Protein AF-W7WCL8-F1 (afdb_monomer_lite)

Foldseek 3Di:
DCVVPVVVCVVVQADDQQADHGPPVHYDAAAFLVVQLCQQQNPQAQADPDPVPLDPSSLVSQLSSLVCQQVCVDPLSHHDDDDPVVSCVCSVHRRNPSVSVVSRVSLQVSLVPDDSSCDDPHADNVPGDHRPDDDDVNVVVVD

pLDDT: mean 93.63, std 10.57, range [38.62, 98.81]

Structure (mmCIF, N/CA/C/O backbone):
data_AF-W7WCL8-F1
#
_entry.id   AF-W7WCL8-F1
#
loop_
_atom_site.group_PDB
_atom_site.id
_atom_site.type_symbol
_atom_site.label_atom_id
_atom_site.label_alt_id
_atom_site.label_comp_id
_atom_site.label_asym_id
_atom_site.label_entity_id
_atom_site.label_seq_id
_atom_site.pdbx_PDB_ins_code
_atom_site.Cartn_x
_atom_site.Cartn_y
_atom_site.Cartn_z
_atom_site.occupancy
_atom_site.B_iso_or_equiv
_atom_site.auth_seq_id
_atom_site.auth_comp_id
_atom_site.auth_asym_id
_atom_site.auth_atom_id
_atom_site.pdbx_PDB_model_num
ATOM 1 N N . MET A 1 1 ? -12.644 2.343 -9.411 1.00 62.22 1 MET A N 1
ATOM 2 C CA . MET A 1 1 ? -12.725 1.502 -8.194 1.00 62.22 1 MET A CA 1
ATOM 3 C C . MET A 1 1 ? -13.891 1.898 -7.293 1.00 62.22 1 MET A C 1
ATOM 5 O O . MET A 1 1 ? -14.684 1.023 -6.984 1.00 62.22 1 MET A O 1
ATOM 9 N N . LEU A 1 2 ? -14.071 3.179 -6.949 1.00 73.38 2 LEU A N 1
ATOM 10 C CA . LEU A 1 2 ? -15.097 3.617 -5.985 1.00 73.38 2 LEU A CA 1
ATOM 11 C C . LEU A 1 2 ? -16.546 3.263 -6.371 1.00 73.38 2 LEU A C 1
ATOM 13 O O . LEU A 1 2 ? -17.217 2.583 -5.605 1.00 73.38 2 LEU A O 1
ATOM 17 N N . HIS A 1 3 ? -16.994 3.603 -7.586 1.00 80.88 3 HIS A N 1
ATOM 18 C CA . HIS A 1 3 ? -18.372 3.334 -8.041 1.00 80.88 3 HIS A CA 1
ATOM 19 C C . HIS A 1 3 ? -18.781 1.851 -7.969 1.00 80.88 3 HIS A C 1
ATOM 21 O O . HIS A 1 3 ? -19.928 1.531 -7.690 1.00 80.88 3 HIS A O 1
ATOM 27 N N . ALA A 1 4 ? -17.846 0.932 -8.225 1.00 88.62 4 ALA A N 1
ATOM 28 C CA . ALA A 1 4 ? -18.138 -0.501 -8.245 1.00 88.62 4 ALA A CA 1
ATOM 29 C C . ALA A 1 4 ? -17.794 -1.208 -6.922 1.00 88.62 4 ALA A C 1
ATOM 31 O O . ALA A 1 4 ? -18.387 -2.239 -6.609 1.00 88.62 4 ALA A O 1
ATOM 32 N N . GLY A 1 5 ? -16.806 -0.705 -6.180 1.00 89.25 5 GLY A N 1
ATOM 33 C CA . GLY A 1 5 ? -16.314 -1.328 -4.953 1.00 89.25 5 GLY A CA 1
ATOM 34 C C . GLY A 1 5 ? -17.098 -0.900 -3.718 1.00 89.25 5 GLY A C 1
ATOM 35 O O . GLY A 1 5 ? -17.511 -1.753 -2.940 1.00 89.25 5 GLY A O 1
ATOM 36 N N . VAL A 1 6 ? -17.353 0.403 -3.559 1.00 91.44 6 VAL A N 1
ATOM 37 C CA . VAL A 1 6 ? -17.968 0.953 -2.340 1.00 91.44 6 VAL A CA 1
ATOM 38 C C . VAL A 1 6 ? -19.379 0.411 -2.099 1.00 91.44 6 VAL A C 1
ATOM 40 O O . VAL A 1 6 ? -19.614 -0.051 -0.985 1.00 91.44 6 VAL A O 1
ATOM 43 N N . PRO A 1 7 ? -20.293 0.343 -3.093 1.00 94.06 7 PRO A N 1
ATOM 44 C CA . PRO A 1 7 ? -21.622 -0.225 -2.854 1.00 94.06 7 PRO A CA 1
ATOM 45 C C . PRO A 1 7 ? -21.575 -1.663 -2.324 1.00 94.06 7 PRO A C 1
ATOM 47 O O . PRO A 1 7 ? -22.338 -2.011 -1.432 1.00 94.06 7 PRO A O 1
ATOM 50 N N . ARG A 1 8 ? -20.623 -2.475 -2.804 1.00 95.31 8 ARG A N 1
ATOM 51 C CA . ARG A 1 8 ? -20.437 -3.861 -2.344 1.00 95.31 8 ARG A CA 1
ATOM 52 C C . ARG A 1 8 ? -19.872 -3.943 -0.929 1.00 95.31 8 ARG A C 1
ATOM 54 O O . ARG A 1 8 ? -20.215 -4.859 -0.194 1.00 95.31 8 ARG A O 1
ATOM 61 N N . LEU A 1 9 ? -19.006 -3.008 -0.540 1.00 94.62 9 LEU A N 1
ATOM 62 C CA . LEU A 1 9 ? -18.510 -2.920 0.836 1.00 94.62 9 LEU A CA 1
ATOM 63 C C . LEU A 1 9 ? -19.633 -2.505 1.797 1.00 94.62 9 LEU A C 1
ATOM 65 O O . LEU A 1 9 ? -19.775 -3.101 2.863 1.00 94.62 9 LEU A O 1
ATOM 69 N N . VAL A 1 10 ? -20.466 -1.541 1.395 1.00 94.75 10 VAL A N 1
ATOM 70 C CA . VAL A 1 10 ? -21.654 -1.134 2.161 1.00 94.75 10 VAL A CA 1
ATOM 71 C C . VAL A 1 10 ? -22.623 -2.307 2.313 1.00 94.75 10 VAL A C 1
ATOM 73 O O . VAL A 1 10 ? -23.041 -2.605 3.427 1.00 94.75 10 VAL A O 1
ATOM 76 N N . GLU A 1 11 ? -22.915 -3.029 1.228 1.00 96.44 11 GLU A N 1
ATOM 77 C CA . GLU A 1 11 ? -23.767 -4.226 1.252 1.00 96.44 11 GLU A CA 1
ATOM 78 C C . GLU A 1 11 ? -23.179 -5.347 2.125 1.00 96.44 11 GLU A C 1
ATOM 80 O O . GLU A 1 11 ? -23.902 -6.004 2.870 1.00 96.44 11 GLU A O 1
ATOM 85 N N . ALA A 1 12 ? -21.854 -5.527 2.111 1.00 96.62 12 ALA A N 1
ATOM 86 C CA . ALA A 1 12 ? -21.168 -6.463 2.999 1.00 96.62 12 ALA A CA 1
ATOM 87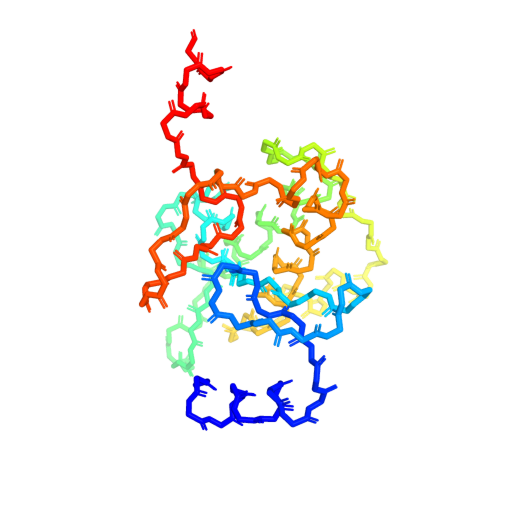 C C . ALA A 1 12 ? -21.230 -6.048 4.483 1.00 96.62 12 ALA A C 1
ATOM 89 O O . ALA A 1 12 ? -20.884 -6.851 5.359 1.00 96.62 12 ALA A O 1
ATOM 90 N N . GLY A 1 13 ? -21.656 -4.817 4.779 1.00 97.38 13 GLY A N 1
ATOM 91 C CA . GLY A 1 13 ? -21.827 -4.287 6.126 1.00 97.38 13 GLY A CA 1
ATOM 92 C C . GLY A 1 13 ? -20.509 -4.025 6.846 1.00 97.38 13 GLY A C 1
ATOM 93 O O . GLY A 1 13 ? -20.469 -4.150 8.065 1.00 97.38 13 GLY A O 1
ATOM 94 N N . VAL A 1 14 ? -19.421 -3.725 6.131 1.00 97.38 14 VAL A N 1
ATOM 95 C CA . VAL A 1 14 ? -18.141 -3.370 6.768 1.00 97.38 14 VAL A CA 1
ATOM 96 C C . VAL A 1 14 ? -18.137 -1.911 7.229 1.00 97.38 14 VAL A C 1
ATOM 98 O O . VAL A 1 14 ? -18.811 -1.056 6.651 1.00 97.38 14 VAL A O 1
ATOM 101 N N . THR A 1 15 ? -17.351 -1.610 8.259 1.00 96.88 15 THR A N 1
ATOM 102 C CA . THR A 1 15 ? -17.067 -0.231 8.666 1.00 96.88 15 THR A CA 1
ATOM 103 C C . THR A 1 15 ? -16.035 0.374 7.717 1.00 96.88 15 THR A C 1
ATOM 105 O O . THR A 1 15 ? -14.915 -0.125 7.632 1.00 96.88 15 THR A O 1
ATOM 108 N N . LEU A 1 16 ? -16.386 1.459 7.023 1.00 95.06 16 LEU A N 1
ATOM 109 C CA . LEU A 1 16 ? -15.429 2.298 6.297 1.00 95.06 16 LEU A CA 1
ATOM 110 C C . LEU A 1 16 ? -14.943 3.371 7.275 1.00 95.06 16 LEU A C 1
ATOM 112 O O . LEU A 1 16 ? -15.713 4.263 7.640 1.00 95.06 16 LEU A O 1
ATOM 116 N N . ALA A 1 17 ? -13.704 3.255 7.754 1.00 93.00 17 ALA A N 1
ATOM 117 C CA . ALA A 1 17 ? -13.211 4.086 8.853 1.00 93.00 17 ALA A CA 1
ATOM 118 C C . ALA A 1 17 ? -13.337 5.593 8.543 1.00 93.00 17 ALA A C 1
ATOM 120 O O . ALA A 1 17 ? -12.812 6.074 7.544 1.00 93.00 17 ALA A O 1
ATOM 121 N N . GLY A 1 18 ? -14.062 6.329 9.394 1.00 91.69 18 GLY A N 1
ATOM 122 C CA . GLY A 1 18 ? -14.325 7.767 9.227 1.00 91.69 18 GLY A CA 1
ATOM 123 C C . GLY A 1 18 ? -15.412 8.144 8.210 1.00 91.69 18 GLY A C 1
ATOM 124 O O . GLY A 1 18 ? -15.782 9.310 8.156 1.00 91.69 18 GLY A O 1
ATOM 125 N N . LEU A 1 19 ? -15.950 7.186 7.444 1.00 93.69 19 LEU A N 1
ATOM 126 C CA . LEU A 1 19 ? -16.859 7.448 6.317 1.00 93.69 19 LEU A CA 1
ATOM 127 C C . LEU A 1 19 ? -18.238 6.794 6.469 1.00 93.69 19 LEU A C 1
ATOM 129 O O . LEU A 1 19 ? -19.259 7.408 6.172 1.00 93.69 19 LEU A O 1
ATOM 133 N N . HIS A 1 20 ? -18.291 5.533 6.905 1.00 94.69 20 HIS A N 1
ATOM 134 C CA . HIS A 1 20 ? -19.536 4.768 6.988 1.00 94.69 20 HIS A CA 1
ATOM 135 C C . HIS A 1 20 ? -19.474 3.744 8.121 1.00 94.69 20 HIS A C 1
ATOM 137 O O . HIS A 1 20 ? -18.600 2.874 8.143 1.00 94.69 20 HIS A O 1
ATOM 143 N N . ALA A 1 21 ? -20.432 3.815 9.044 1.00 95.56 21 ALA A N 1
ATOM 144 C CA . ALA A 1 21 ? -20.547 2.862 10.139 1.00 95.56 21 ALA A CA 1
ATOM 145 C C . ALA A 1 21 ? -21.175 1.545 9.656 1.00 95.56 21 ALA A C 1
ATOM 147 O O . ALA A 1 21 ? -22.248 1.541 9.057 1.00 95.56 21 ALA A O 1
ATOM 148 N N . GLY A 1 22 ? -20.510 0.428 9.943 1.00 96.94 22 GLY A N 1
ATOM 149 C CA . GLY A 1 22 ? -21.010 -0.920 9.692 1.00 96.94 22 GLY A CA 1
ATOM 150 C C . GLY A 1 22 ? -20.699 -1.820 10.883 1.00 96.94 22 GLY A C 1
ATOM 151 O O . GLY A 1 22 ? -20.795 -1.406 12.036 1.00 96.94 22 GLY A O 1
ATOM 152 N N . ASP A 1 23 ? -20.294 -3.054 10.610 1.00 97.44 23 ASP A N 1
ATOM 153 C CA . ASP A 1 23 ? -19.796 -3.982 11.617 1.00 97.44 23 ASP A CA 1
ATOM 154 C C . ASP A 1 23 ? -18.443 -3.489 12.174 1.00 97.44 23 ASP A C 1
ATOM 156 O O . ASP A 1 23 ? -17.476 -3.363 11.409 1.00 97.44 23 ASP A O 1
ATOM 160 N N . PRO A 1 24 ? -18.333 -3.209 13.486 1.00 93.69 24 PRO A N 1
ATOM 161 C CA . PRO A 1 24 ? -17.100 -2.707 14.089 1.00 93.69 24 PRO A CA 1
ATOM 162 C C . PRO A 1 24 ? -15.972 -3.749 14.127 1.00 93.69 24 PRO A C 1
ATOM 164 O O . PRO A 1 24 ? -14.820 -3.381 14.337 1.00 93.69 24 PRO A O 1
ATOM 167 N N . GLN A 1 25 ? -16.267 -5.037 13.922 1.00 95.00 25 GLN A N 1
ATOM 168 C CA . GLN A 1 25 ? -15.256 -6.098 13.830 1.00 95.00 25 GLN A CA 1
ATOM 169 C C . GLN A 1 25 ? -14.704 -6.268 12.407 1.00 95.00 25 GLN A C 1
ATOM 171 O O . GLN A 1 25 ? -13.723 -6.983 12.204 1.00 95.00 25 GLN A O 1
ATOM 176 N N . ARG A 1 26 ? -15.315 -5.621 11.405 1.00 95.94 26 ARG A N 1
ATOM 177 C CA . ARG A 1 26 ? -14.907 -5.700 9.998 1.00 95.94 26 ARG A CA 1
ATOM 178 C C . ARG A 1 26 ? -14.635 -4.300 9.468 1.00 95.94 26 ARG A C 1
ATOM 180 O O . ARG A 1 26 ? -15.525 -3.645 8.937 1.00 95.94 26 ARG A O 1
ATOM 187 N N . VAL A 1 27 ? -13.394 -3.851 9.620 1.00 95.88 27 VAL A N 1
ATOM 188 C CA . VAL A 1 27 ? -12.964 -2.503 9.228 1.00 95.88 27 VAL A CA 1
ATOM 189 C C . VAL A 1 27 ? -12.261 -2.541 7.872 1.00 95.88 27 VAL A C 1
ATOM 191 O O . VAL A 1 27 ? -11.276 -3.256 7.695 1.00 95.88 27 VAL A O 1
ATOM 194 N N . ALA A 1 28 ? -12.757 -1.757 6.917 1.00 95.50 28 ALA A N 1
ATOM 195 C CA . ALA A 1 28 ? -12.093 -1.493 5.651 1.00 95.50 28 ALA A CA 1
ATOM 196 C C . ALA A 1 28 ? -11.321 -0.172 5.734 1.00 95.50 28 ALA A C 1
ATOM 198 O O . ALA A 1 28 ? -11.843 0.854 6.176 1.00 95.50 28 ALA A O 1
ATOM 199 N N . LEU A 1 29 ? -10.070 -0.224 5.287 1.00 95.50 29 LEU A N 1
ATOM 200 C CA . LEU A 1 29 ? -9.133 0.891 5.292 1.00 95.50 29 LEU A CA 1
ATOM 201 C C . LEU A 1 29 ? -8.749 1.229 3.856 1.00 95.50 29 LEU A C 1
ATOM 203 O O . LEU A 1 29 ? -8.550 0.330 3.034 1.00 95.50 29 LEU A O 1
ATOM 207 N N . GLU A 1 30 ? -8.600 2.515 3.564 1.00 95.56 30 GLU A N 1
ATOM 208 C CA . GLU A 1 30 ? -8.043 2.950 2.292 1.00 95.56 30 GLU A CA 1
ATOM 209 C C . GLU A 1 30 ? -6.517 2.904 2.354 1.00 95.56 30 GLU A C 1
ATOM 211 O O . GLU A 1 30 ? -5.897 3.514 3.219 1.00 95.56 30 GLU A O 1
ATOM 216 N N . ALA A 1 31 ? -5.900 2.179 1.425 1.00 96.75 31 ALA A N 1
ATOM 217 C CA . ALA A 1 31 ? -4.455 2.103 1.274 1.00 96.75 31 ALA A CA 1
ATOM 218 C C . ALA A 1 31 ? -4.054 2.651 -0.096 1.00 96.75 31 ALA A C 1
ATOM 220 O O . ALA A 1 31 ? -4.753 2.440 -1.087 1.00 96.75 31 ALA A O 1
ATOM 221 N N . TYR A 1 32 ? -2.902 3.317 -0.161 1.00 97.06 32 TYR A N 1
ATOM 222 C CA . TYR A 1 32 ? -2.379 3.870 -1.405 1.00 97.06 32 TYR A CA 1
ATOM 223 C C . TYR A 1 32 ? -0.960 3.352 -1.658 1.00 97.06 32 TYR A C 1
ATOM 225 O O . TYR A 1 32 ? -0.011 3.828 -1.023 1.00 97.06 32 TYR A O 1
ATOM 233 N N . PRO A 1 33 ? -0.778 2.420 -2.612 1.00 97.81 33 PRO A N 1
ATOM 234 C CA . PRO A 1 33 ? 0.504 1.749 -2.813 1.00 97.81 33 PRO A CA 1
ATOM 235 C C . PRO A 1 33 ? 1.582 2.730 -3.280 1.00 97.81 33 PRO A C 1
ATOM 237 O O . PRO A 1 33 ? 2.750 2.614 -2.911 1.00 97.81 33 PRO A O 1
ATOM 240 N N . GLY A 1 34 ? 1.183 3.759 -4.038 1.00 97.69 34 GLY A N 1
AT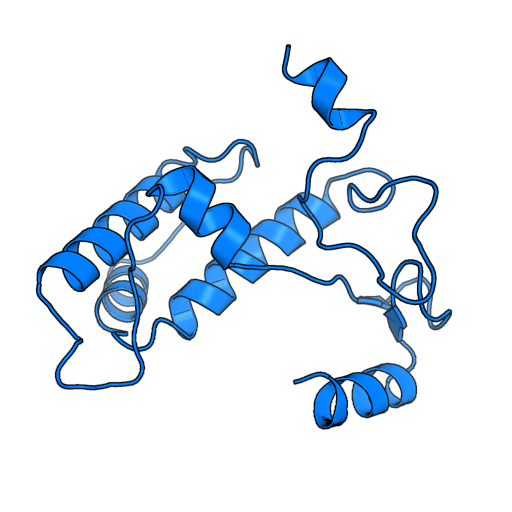OM 241 C CA . GLY A 1 34 ? 2.070 4.821 -4.502 1.00 97.69 34 GLY A CA 1
ATOM 242 C C . GLY A 1 34 ? 2.723 5.620 -3.371 1.00 97.69 34 GLY A C 1
ATOM 243 O O . GLY A 1 34 ? 3.826 6.128 -3.566 1.00 97.69 34 GLY A O 1
ATOM 244 N N . LEU A 1 35 ? 2.094 5.707 -2.191 1.00 97.44 35 LEU A N 1
ATOM 245 C CA . LEU A 1 35 ? 2.683 6.377 -1.029 1.00 97.44 35 LEU A CA 1
ATOM 246 C C . LEU A 1 35 ? 3.910 5.612 -0.525 1.00 97.44 35 LEU A C 1
ATOM 248 O O . LEU A 1 35 ? 4.993 6.186 -0.424 1.00 97.44 35 LEU A O 1
ATOM 252 N N . LEU A 1 36 ? 3.751 4.309 -0.280 1.00 97.94 36 LEU A N 1
ATOM 253 C CA . LEU A 1 36 ? 4.830 3.451 0.206 1.00 97.94 36 LEU A CA 1
ATOM 254 C C . LEU A 1 36 ? 5.903 3.220 -0.868 1.00 97.94 36 LEU A C 1
ATOM 256 O O . LEU A 1 36 ? 7.094 3.241 -0.571 1.00 97.94 36 LEU A O 1
ATOM 260 N N . ALA A 1 37 ? 5.508 3.071 -2.135 1.00 98.44 37 ALA A N 1
ATOM 261 C CA . ALA A 1 37 ? 6.469 2.979 -3.231 1.00 98.44 37 ALA A CA 1
ATOM 262 C C . ALA A 1 37 ? 7.347 4.237 -3.311 1.00 98.44 37 ALA A C 1
ATOM 264 O O . ALA A 1 37 ? 8.567 4.133 -3.416 1.00 98.44 37 ALA A O 1
ATOM 265 N N . ARG A 1 38 ? 6.749 5.430 -3.209 1.00 98.12 38 ARG A N 1
ATOM 266 C CA . ARG A 1 38 ? 7.499 6.688 -3.282 1.00 98.12 38 ARG A CA 1
ATOM 267 C C . ARG A 1 38 ? 8.450 6.885 -2.105 1.00 98.12 38 ARG A C 1
ATOM 269 O O . ARG A 1 38 ? 9.523 7.445 -2.306 1.00 98.12 38 ARG A O 1
ATOM 276 N N . GLU A 1 39 ? 8.093 6.399 -0.921 1.00 97.44 39 GLU A N 1
ATOM 277 C CA . GLU A 1 39 ? 9.000 6.360 0.232 1.00 97.44 39 GLU A CA 1
ATOM 278 C C . GLU A 1 39 ? 10.268 5.540 -0.072 1.00 97.44 39 GLU A C 1
ATOM 280 O O . GLU A 1 39 ? 11.372 5.964 0.256 1.00 97.44 39 GLU A O 1
ATOM 285 N N . LEU A 1 40 ? 10.124 4.396 -0.747 1.00 98.12 40 LEU A N 1
ATOM 286 C CA . LEU A 1 40 ? 11.210 3.429 -0.939 1.00 98.12 40 LEU A CA 1
ATOM 287 C C . LEU A 1 40 ? 12.068 3.677 -2.186 1.00 98.12 40 LEU A C 1
ATOM 289 O O . LEU A 1 40 ? 13.270 3.415 -2.169 1.00 98.12 40 LEU A O 1
ATOM 293 N N . ILE A 1 41 ? 11.469 4.148 -3.282 1.00 98.25 41 ILE A N 1
ATOM 294 C CA . ILE A 1 41 ? 12.164 4.314 -4.571 1.00 98.25 41 ILE A CA 1
ATOM 295 C C . ILE A 1 41 ? 12.084 5.736 -5.144 1.00 98.25 41 ILE A C 1
ATOM 297 O O . ILE A 1 41 ? 12.541 5.963 -6.270 1.00 98.25 41 ILE A O 1
ATOM 301 N N . GLY A 1 42 ? 11.548 6.696 -4.386 1.00 97.62 42 GLY A N 1
ATOM 302 C CA . GLY A 1 42 ? 11.421 8.094 -4.796 1.00 97.62 42 GLY A CA 1
ATOM 303 C C . GLY A 1 42 ? 10.411 8.293 -5.929 1.00 97.62 42 GLY A C 1
ATOM 304 O O . GLY A 1 42 ? 9.393 7.612 -6.014 1.00 97.62 42 GLY A O 1
ATOM 305 N N . ALA A 1 43 ? 10.691 9.234 -6.834 1.00 97.12 43 ALA A N 1
ATOM 306 C CA . ALA A 1 43 ? 9.814 9.547 -7.970 1.00 97.12 43 ALA A CA 1
ATOM 307 C C . ALA A 1 43 ? 9.909 8.539 -9.137 1.00 97.12 43 ALA A C 1
ATOM 309 O O . ALA A 1 43 ? 9.318 8.754 -10.197 1.00 97.12 43 ALA A O 1
ATOM 310 N N . ARG A 1 44 ? 10.668 7.446 -8.976 1.00 97.94 44 ARG A N 1
ATOM 311 C CA . ARG A 1 44 ? 10.854 6.447 -10.031 1.00 97.94 44 ARG A CA 1
ATOM 312 C C . ARG A 1 44 ? 9.548 5.698 -10.282 1.00 97.94 44 ARG A C 1
ATOM 314 O O . ARG A 1 44 ? 8.931 5.149 -9.374 1.00 97.94 44 ARG A O 1
ATOM 321 N N . SER 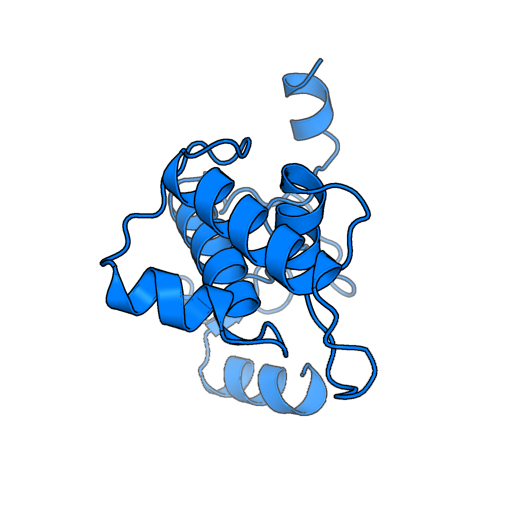A 1 45 ? 9.145 5.640 -11.546 1.00 97.19 45 SER A N 1
ATOM 322 C CA . SER A 1 45 ? 8.017 4.816 -11.972 1.00 97.19 45 SER A CA 1
ATOM 323 C C . SER A 1 45 ? 8.452 3.351 -12.025 1.00 97.19 45 SER A C 1
ATOM 325 O O . SER A 1 45 ? 9.481 3.041 -12.615 1.00 9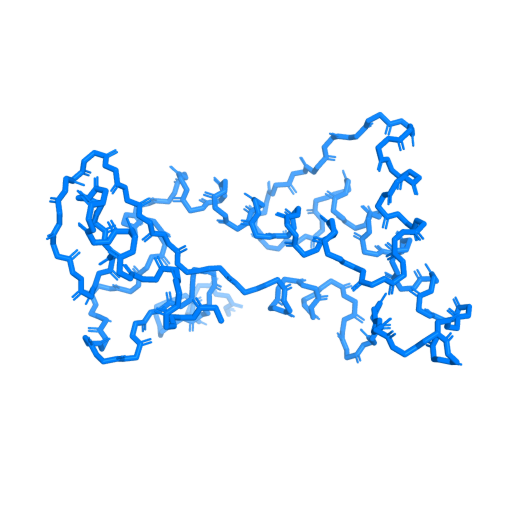7.19 45 SER A O 1
ATOM 327 N N . TYR A 1 46 ? 7.664 2.447 -11.445 1.00 98.19 46 TYR A N 1
ATOM 328 C CA . TYR A 1 46 ? 7.949 1.006 -11.442 1.00 98.19 46 TYR A CA 1
ATOM 329 C C . TYR A 1 46 ? 6.955 0.189 -12.279 1.00 98.19 46 TYR A C 1
ATOM 331 O O . TYR A 1 46 ? 7.149 -1.008 -12.470 1.00 98.19 46 TYR A O 1
ATOM 339 N N . LYS A 1 47 ? 5.900 0.812 -12.814 1.00 96.69 47 LYS A N 1
ATOM 340 C CA . LYS A 1 47 ? 4.820 0.118 -13.522 1.00 96.69 47 LYS A CA 1
ATOM 341 C C . LYS A 1 47 ? 4.243 0.927 -14.676 1.00 96.69 47 LYS A C 1
ATOM 343 O O . LYS A 1 47 ? 4.360 2.155 -14.680 1.00 96.69 47 LYS A O 1
ATOM 348 N N . SER A 1 48 ? 3.630 0.244 -15.644 1.00 96.69 48 SER A N 1
ATOM 349 C CA . SER A 1 48 ? 2.791 0.866 -16.675 1.00 96.69 48 SER A CA 1
ATOM 350 C C . SER A 1 48 ? 1.963 -0.145 -17.459 1.00 96.69 48 SER A C 1
ATOM 352 O O . SER A 1 48 ? 2.456 -1.202 -17.858 1.00 96.69 48 SER A O 1
ATOM 354 N N . ASP A 1 49 ? 0.726 0.249 -17.758 1.00 95.50 49 ASP A N 1
ATOM 355 C CA . ASP A 1 49 ? -0.183 -0.501 -18.627 1.00 95.50 49 ASP A CA 1
ATOM 356 C C . ASP A 1 49 ? 0.219 -0.482 -20.104 1.00 95.50 49 ASP A C 1
ATOM 358 O O . ASP A 1 49 ? -0.109 -1.398 -20.859 1.00 95.50 49 ASP A O 1
ATOM 362 N N . GLU A 1 50 ? 0.954 0.542 -20.535 1.00 96.75 50 GLU A N 1
ATOM 363 C CA . GLU A 1 50 ? 1.424 0.655 -21.909 1.00 96.75 50 GLU A CA 1
ATOM 364 C C . GLU A 1 50 ? 2.646 -0.238 -22.115 1.00 96.75 50 GLU A C 1
ATOM 366 O O . GLU A 1 50 ? 3.735 0.055 -21.616 1.00 96.75 50 GLU A O 1
ATOM 371 N N . ARG A 1 51 ? 2.491 -1.301 -22.914 1.00 94.44 51 ARG A N 1
ATOM 372 C CA . ARG A 1 51 ? 3.572 -2.255 -23.214 1.00 94.44 51 ARG A CA 1
ATOM 373 C C . ARG A 1 51 ? 4.855 -1.572 -23.697 1.00 94.44 51 ARG A C 1
ATOM 375 O O . ARG A 1 51 ? 5.939 -1.954 -23.275 1.00 94.44 51 ARG A O 1
ATOM 382 N N . ALA A 1 52 ? 4.736 -0.531 -24.523 1.00 95.81 52 ALA A N 1
ATOM 383 C CA . ALA A 1 52 ? 5.877 0.232 -25.037 1.00 95.81 52 ALA A CA 1
ATOM 384 C C . ALA A 1 52 ? 6.685 0.942 -23.937 1.00 95.81 52 ALA A C 1
ATOM 386 O O . ALA A 1 52 ? 7.868 1.212 -24.117 1.00 95.81 52 ALA A O 1
ATOM 387 N N . LYS A 1 53 ? 6.067 1.225 -22.786 1.00 95.75 53 LYS A N 1
ATOM 388 C CA . LYS A 1 53 ? 6.727 1.866 -21.652 1.00 95.75 53 LYS A CA 1
ATOM 389 C C . LYS A 1 53 ? 7.174 0.850 -20.589 1.00 95.75 53 LYS A C 1
ATOM 391 O O . LYS A 1 53 ? 7.602 1.247 -19.509 1.00 95.75 53 LYS A O 1
ATOM 396 N N . GLN A 1 54 ? 7.097 -0.457 -20.831 1.00 96.19 54 GLN A N 1
ATOM 397 C CA . GLN A 1 54 ? 7.595 -1.479 -19.898 1.00 96.19 54 GLN A CA 1
ATOM 398 C C . GLN A 1 54 ? 9.117 -1.627 -20.037 1.00 96.19 54 GLN A C 1
ATOM 400 O O . GLN A 1 54 ? 9.622 -2.603 -20.583 1.00 96.19 54 GLN A O 1
ATOM 405 N N . THR A 1 55 ? 9.842 -0.605 -19.582 1.00 97.94 55 THR A N 1
ATOM 406 C CA . THR A 1 55 ? 11.280 -0.450 -19.823 1.00 97.94 55 THR A CA 1
ATOM 407 C C . THR A 1 55 ? 12.155 -1.188 -18.794 1.00 97.94 55 THR A C 1
ATOM 409 O O . THR A 1 55 ? 11.678 -1.522 -17.697 1.00 97.94 55 THR A O 1
ATOM 412 N N . PRO A 1 56 ? 13.450 -1.413 -19.098 1.00 98.19 56 PRO A N 1
ATOM 413 C CA . PRO A 1 56 ? 14.418 -1.948 -18.139 1.00 98.19 56 PRO A CA 1
ATOM 414 C C . PRO A 1 56 ? 14.526 -1.131 -16.844 1.00 98.19 56 PRO A C 1
ATOM 416 O O . PRO A 1 56 ? 14.663 -1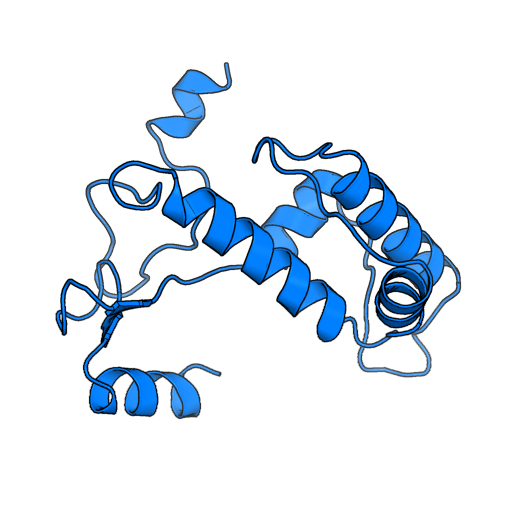.708 -15.768 1.00 98.19 56 PRO A O 1
ATOM 419 N N . GLU A 1 57 ? 14.388 0.194 -16.899 1.00 98.31 57 GLU A N 1
ATOM 420 C CA . GLU A 1 57 ? 14.450 1.066 -15.716 1.00 98.31 57 GLU A CA 1
ATOM 421 C C . GLU A 1 57 ? 13.288 0.784 -14.759 1.00 98.31 57 GLU A C 1
ATOM 423 O O . GLU A 1 57 ? 13.476 0.749 -13.542 1.00 98.31 57 GLU A O 1
ATOM 428 N N . ARG A 1 58 ? 12.088 0.509 -15.292 1.00 98.44 58 ARG A N 1
ATOM 429 C CA . ARG A 1 58 ? 10.934 0.110 -14.472 1.00 98.44 58 ARG A CA 1
ATOM 430 C C . ARG A 1 58 ? 11.114 -1.280 -13.874 1.00 98.44 58 ARG A C 1
ATOM 432 O O . ARG A 1 58 ? 10.678 -1.514 -12.751 1.00 98.44 58 ARG A O 1
ATOM 439 N N . LEU A 1 59 ? 11.763 -2.194 -14.600 1.00 98.62 59 LEU A N 1
ATOM 440 C CA . LEU A 1 59 ? 12.137 -3.503 -14.062 1.00 98.62 59 LEU A CA 1
ATOM 441 C C . LEU A 1 59 ? 13.120 -3.363 -12.892 1.00 98.62 59 LEU A C 1
ATOM 443 O O . LEU A 1 59 ? 12.923 -4.006 -11.864 1.00 98.62 59 LEU A O 1
ATOM 447 N N . ILE A 1 60 ? 14.134 -2.504 -13.024 1.00 98.62 60 ILE A N 1
ATOM 448 C CA . ILE A 1 60 ? 15.076 -2.197 -11.937 1.00 98.62 60 ILE A CA 1
ATOM 449 C C . ILE A 1 60 ? 14.326 -1.585 -10.749 1.00 98.62 60 ILE A C 1
ATOM 451 O O . ILE A 1 60 ? 14.484 -2.058 -9.631 1.00 98.62 60 ILE A O 1
ATOM 455 N N . ALA A 1 61 ? 13.431 -0.621 -10.984 1.00 98.69 61 ALA A N 1
ATOM 456 C CA . ALA A 1 61 ? 12.626 -0.023 -9.920 1.00 98.69 61 ALA A CA 1
ATOM 457 C C . ALA A 1 61 ? 11.756 -1.055 -9.173 1.00 98.69 61 ALA A C 1
ATOM 459 O O . ALA A 1 61 ? 11.643 -0.970 -7.953 1.00 98.69 61 ALA A O 1
ATOM 460 N N . ARG A 1 62 ? 11.180 -2.054 -9.865 1.00 98.75 62 ARG A N 1
ATOM 461 C CA . ARG A 1 62 ? 10.460 -3.164 -9.208 1.00 98.75 62 ARG A CA 1
ATOM 462 C C . ARG A 1 62 ? 11.384 -4.038 -8.364 1.00 98.75 62 ARG A C 1
ATOM 464 O O . ARG A 1 62 ? 11.007 -4.383 -7.250 1.00 98.75 62 ARG A O 1
ATOM 471 N N . LYS A 1 63 ? 12.578 -4.377 -8.864 1.00 98.81 63 LYS A N 1
ATOM 472 C CA . LYS A 1 63 ? 13.574 -5.157 -8.106 1.00 98.81 63 LYS A CA 1
ATOM 473 C C . LYS A 1 63 ? 14.004 -4.423 -6.838 1.00 98.81 63 LYS A C 1
ATOM 475 O O . LYS A 1 63 ? 13.904 -4.995 -5.759 1.00 98.81 63 LYS A O 1
ATOM 480 N N . ASP A 1 64 ? 14.369 -3.150 -6.967 1.00 98.75 64 ASP A N 1
ATOM 481 C CA . ASP A 1 64 ? 14.744 -2.300 -5.835 1.00 98.75 64 ASP A CA 1
ATOM 482 C C . ASP A 1 64 ? 13.614 -2.198 -4.807 1.00 98.75 64 ASP A C 1
ATOM 484 O O . ASP A 1 64 ? 13.864 -2.253 -3.603 1.00 98.75 64 ASP A O 1
ATOM 488 N N . LEU A 1 65 ? 12.367 -2.056 -5.276 1.00 98.62 65 LEU A N 1
ATOM 489 C CA . LEU A 1 65 ? 11.209 -1.970 -4.396 1.00 98.62 65 LEU A CA 1
ATOM 490 C C . LEU A 1 65 ? 11.027 -3.272 -3.613 1.00 98.62 65 LEU A C 1
ATOM 492 O O . LEU A 1 65 ? 10.930 -3.229 -2.391 1.00 98.62 65 LEU A O 1
ATOM 496 N N . VAL A 1 66 ? 11.045 -4.425 -4.287 1.00 98.75 66 VAL A N 1
ATOM 497 C CA . VAL A 1 66 ? 10.924 -5.735 -3.629 1.00 98.75 66 VAL A CA 1
ATOM 498 C C . VAL A 1 66 ? 12.065 -5.965 -2.634 1.00 98.75 66 VAL A C 1
ATOM 500 O O . VAL A 1 66 ? 11.798 -6.321 -1.487 1.00 98.75 66 VAL A O 1
ATOM 503 N N . ASP A 1 67 ? 13.309 -5.662 -3.008 1.00 98.75 67 ASP A N 1
ATOM 504 C CA . ASP A 1 67 ? 14.468 -5.802 -2.117 1.00 98.75 67 ASP A CA 1
ATOM 505 C C . ASP A 1 67 ? 14.349 -4.916 -0.870 1.00 98.75 67 ASP A C 1
ATOM 507 O O . ASP A 1 67 ? 14.677 -5.341 0.243 1.00 98.75 67 ASP A O 1
ATOM 511 N N . ALA A 1 68 ? 13.857 -3.685 -1.027 1.00 98.69 68 ALA A N 1
ATOM 512 C CA . ALA A 1 68 ? 13.645 -2.774 0.090 1.00 98.69 68 ALA A CA 1
ATOM 513 C C . ALA A 1 68 ? 12.540 -3.268 1.043 1.00 98.69 68 ALA A C 1
ATOM 515 O O . ALA A 1 68 ? 12.681 -3.124 2.262 1.00 98.69 68 ALA A O 1
ATOM 516 N N . LEU A 1 69 ? 11.483 -3.894 0.510 1.00 98.62 69 LEU A N 1
ATOM 517 C CA . LEU A 1 69 ? 10.410 -4.507 1.302 1.00 98.62 69 LEU A CA 1
ATOM 518 C C . LEU A 1 69 ? 10.899 -5.744 2.075 1.00 98.62 69 LEU A C 1
ATOM 520 O O . LEU A 1 69 ? 10.568 -5.898 3.252 1.00 98.62 69 LEU A O 1
ATOM 524 N N . GLU A 1 70 ? 11.724 -6.606 1.470 1.00 98.50 70 GLU A N 1
ATOM 525 C CA . GLU A 1 70 ? 12.289 -7.792 2.147 1.00 98.50 70 GLU A CA 1
ATOM 526 C C . GLU A 1 70 ? 13.245 -7.420 3.297 1.00 98.50 70 GLU A C 1
ATOM 528 O O . GLU A 1 70 ? 13.351 -8.106 4.328 1.00 98.50 70 GLU A O 1
ATOM 533 N N . GLN A 1 71 ? 13.921 -6.283 3.143 1.00 98.25 71 GLN A N 1
ATOM 534 C CA . GLN A 1 71 ? 14.827 -5.721 4.142 1.00 98.25 71 GLN A CA 1
ATOM 535 C C . GLN A 1 71 ? 14.121 -4.842 5.181 1.00 98.25 71 GLN A C 1
ATOM 537 O O . GLN A 1 71 ? 14.734 -4.497 6.187 1.00 98.25 71 GLN A O 1
ATOM 542 N N . GLY A 1 72 ? 12.843 -4.514 4.969 1.00 97.69 72 GLY A N 1
ATOM 543 C CA . GLY A 1 72 ? 12.047 -3.684 5.873 1.00 97.69 72 GLY A CA 1
ATOM 544 C C . GLY A 1 72 ? 12.551 -2.254 5.990 1.00 97.69 72 GLY A C 1
ATOM 545 O O . GLY A 1 72 ? 12.582 -1.692 7.079 1.00 97.69 72 GLY A O 1
ATOM 546 N N . ARG A 1 73 ? 12.967 -1.664 4.865 1.00 97.69 73 ARG A N 1
ATOM 547 C CA . ARG A 1 73 ? 13.545 -0.311 4.825 1.00 97.69 73 ARG A CA 1
ATOM 548 C C . ARG A 1 73 ? 12.514 0.819 4.941 1.00 97.69 73 ARG A C 1
ATOM 550 O O . ARG A 1 73 ? 12.905 1.979 4.953 1.00 97.69 73 ARG A O 1
ATOM 557 N N . SER A 1 74 ? 11.219 0.507 4.996 1.00 96.94 74 SER A N 1
ATOM 558 C CA . SER A 1 74 ? 10.165 1.507 5.209 1.00 96.94 74 SER A CA 1
ATOM 559 C C . SER A 1 74 ? 10.030 1.877 6.684 1.00 96.94 74 SER A C 1
ATOM 561 O O . SER A 1 74 ? 10.246 1.028 7.553 1.00 96.94 74 SER A O 1
ATOM 563 N N . ARG A 1 75 ? 9.491 3.060 6.975 1.00 95.62 75 ARG A N 1
ATOM 564 C CA . ARG A 1 75 ? 9.122 3.478 8.340 1.00 95.62 75 ARG A CA 1
ATOM 565 C C . ARG A 1 75 ? 8.051 2.604 9.000 1.00 95.62 75 ARG A C 1
ATOM 567 O O . ARG A 1 75 ? 7.829 2.724 10.198 1.00 95.62 75 ARG A O 1
ATOM 574 N N . LEU A 1 76 ? 7.371 1.740 8.239 1.00 96.81 76 LEU A N 1
ATOM 575 C CA . LEU A 1 76 ? 6.358 0.829 8.781 1.00 96.81 76 LEU A CA 1
ATOM 576 C C . LEU A 1 76 ? 6.963 -0.234 9.713 1.00 96.81 76 LEU A C 1
ATOM 578 O O . LEU A 1 76 ? 6.222 -0.897 10.430 1.00 96.81 76 LEU A O 1
ATOM 582 N N . GLY A 1 77 ? 8.288 -0.434 9.696 1.00 96.31 77 GLY A N 1
ATOM 583 C CA . GLY A 1 77 ? 8.958 -1.411 10.564 1.00 96.31 77 GLY A CA 1
ATOM 584 C C . GLY A 1 77 ? 8.608 -2.873 10.253 1.00 96.31 77 GLY A C 1
ATOM 585 O O . GLY A 1 77 ? 8.852 -3.755 11.073 1.00 96.31 77 GLY A O 1
ATOM 586 N N . LEU A 1 78 ? 8.034 -3.145 9.076 1.00 97.81 78 LEU A N 1
ATOM 587 C CA . LEU A 1 78 ? 7.648 -4.481 8.622 1.00 97.81 78 LEU A CA 1
ATOM 588 C C . LEU A 1 78 ? 8.649 -5.033 7.608 1.00 97.81 78 LEU A C 1
ATOM 590 O O . LEU A 1 78 ? 9.184 -4.290 6.789 1.00 97.81 78 LEU A O 1
ATOM 594 N N . ARG A 1 79 ? 8.844 -6.356 7.615 1.00 98.12 79 ARG A N 1
ATOM 595 C CA . ARG A 1 79 ? 9.631 -7.079 6.605 1.00 98.12 79 ARG A CA 1
ATOM 596 C C . ARG A 1 79 ? 8.749 -8.034 5.823 1.00 98.12 79 ARG A C 1
ATOM 598 O O . ARG A 1 79 ? 8.075 -8.880 6.413 1.00 98.12 79 ARG A O 1
ATOM 605 N N . LEU A 1 80 ? 8.813 -7.945 4.501 1.00 98.44 80 LEU A N 1
ATOM 606 C CA . LEU A 1 80 ? 8.168 -8.904 3.618 1.00 98.44 80 LEU A CA 1
ATOM 607 C C . LEU A 1 80 ? 9.014 -10.183 3.543 1.00 98.44 80 LEU A C 1
ATOM 609 O O . LEU A 1 80 ? 10.223 -10.127 3.347 1.00 98.44 80 LEU A O 1
ATOM 613 N N . LYS A 1 81 ? 8.391 -11.350 3.705 1.00 98.38 81 LYS A N 1
ATOM 614 C CA . LYS A 1 81 ? 9.052 -12.642 3.487 1.00 98.38 81 LYS A CA 1
ATOM 615 C C . LYS A 1 81 ? 8.457 -13.292 2.250 1.00 98.38 81 LYS A C 1
ATOM 617 O O . LYS A 1 81 ? 7.261 -13.573 2.232 1.00 98.38 81 LYS A O 1
ATOM 622 N N . LEU A 1 82 ? 9.290 -13.550 1.247 1.00 98.12 82 LEU A N 1
ATOM 623 C CA . LEU A 1 82 ? 8.879 -14.174 -0.006 1.00 98.12 82 LEU A CA 1
ATOM 624 C C . LEU A 1 82 ? 9.643 -15.472 -0.238 1.00 98.12 82 LEU A C 1
ATOM 626 O O . LEU A 1 82 ? 10.813 -15.614 0.117 1.00 98.12 82 LEU A O 1
ATOM 630 N N . ARG A 1 83 ? 8.987 -16.425 -0.897 1.00 98.31 83 ARG A N 1
ATOM 631 C CA . ARG A 1 83 ? 9.704 -17.473 -1.629 1.00 98.31 83 ARG A CA 1
ATOM 632 C C . ARG A 1 83 ? 10.274 -16.880 -2.912 1.00 98.31 83 ARG A C 1
ATOM 634 O O . ARG A 1 83 ? 9.697 -15.950 -3.471 1.00 98.31 83 ARG A O 1
ATOM 641 N N . HIS A 1 84 ? 11.322 -17.502 -3.445 1.00 97.62 84 HIS A N 1
ATOM 642 C CA . HIS A 1 84 ? 11.934 -17.069 -4.702 1.00 97.62 84 HIS A CA 1
ATOM 643 C C . HIS A 1 84 ? 10.912 -16.932 -5.847 1.00 97.62 84 HIS A C 1
ATOM 645 O O . HIS A 1 84 ? 10.875 -15.905 -6.510 1.00 97.62 84 HIS A O 1
ATOM 651 N N . ALA A 1 85 ? 9.997 -17.897 -6.000 1.00 98.12 85 ALA A N 1
ATOM 652 C CA . ALA A 1 85 ? 8.944 -17.828 -7.018 1.00 98.12 85 ALA A CA 1
ATOM 653 C C . ALA A 1 85 ? 8.023 -16.601 -6.862 1.00 98.12 85 ALA A C 1
ATOM 655 O O . ALA A 1 85 ? 7.719 -15.936 -7.844 1.00 98.12 85 ALA A O 1
ATOM 656 N N . GLN A 1 86 ? 7.631 -16.253 -5.630 1.00 98.44 86 GLN A N 1
ATOM 657 C CA . GLN A 1 86 ? 6.787 -15.077 -5.382 1.00 98.44 86 GLN A CA 1
ATOM 658 C C . GLN A 1 86 ? 7.543 -13.785 -5.690 1.00 98.44 86 GLN A C 1
ATOM 660 O O . GLN A 1 86 ? 6.976 -12.855 -6.253 1.00 98.44 86 GLN A O 1
ATOM 665 N N . ARG A 1 87 ? 8.837 -13.734 -5.355 1.00 98.56 87 ARG A N 1
ATOM 666 C CA . ARG A 1 87 ? 9.703 -12.603 -5.692 1.00 98.56 87 ARG A CA 1
ATOM 667 C C . ARG A 1 87 ? 9.742 -12.371 -7.204 1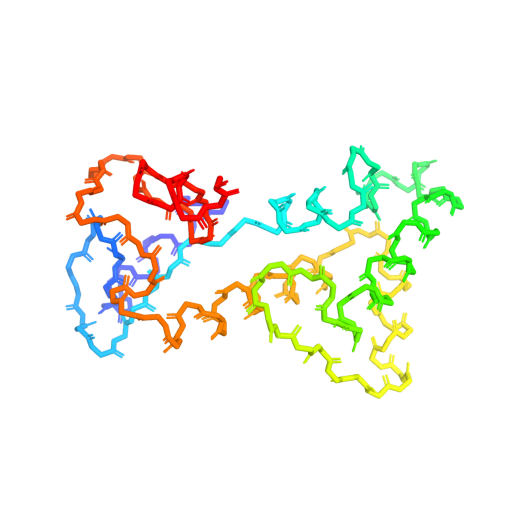.00 98.56 87 ARG A C 1
ATOM 669 O O . ARG A 1 87 ? 9.531 -11.247 -7.653 1.00 98.56 87 ARG A O 1
ATOM 676 N N . GLU A 1 88 ? 9.948 -13.431 -7.981 1.00 98.38 88 GLU A N 1
ATOM 677 C CA . GLU A 1 88 ? 9.976 -13.341 -9.443 1.00 98.38 88 GLU A CA 1
ATOM 678 C C . GLU A 1 88 ? 8.610 -12.955 -10.027 1.00 98.38 88 GLU A C 1
ATOM 680 O O . GLU A 1 88 ? 8.554 -12.115 -10.922 1.00 98.38 88 GLU A O 1
ATOM 685 N N . GLU A 1 89 ? 7.502 -13.467 -9.482 1.00 98.31 89 GLU A N 1
ATOM 686 C CA . GLU A 1 89 ? 6.147 -13.067 -9.894 1.00 98.31 89 GLU A CA 1
ATOM 687 C C . GLU A 1 89 ? 5.884 -11.566 -9.701 1.00 98.31 89 GLU A C 1
ATOM 689 O O . GLU A 1 89 ? 5.264 -10.936 -10.563 1.00 98.31 89 GLU A O 1
ATOM 694 N N . LEU A 1 90 ? 6.361 -10.979 -8.597 1.00 98.50 90 LEU A N 1
ATOM 695 C CA . LEU A 1 90 ? 6.235 -9.540 -8.343 1.00 98.50 90 LEU A CA 1
ATOM 696 C C . LEU A 1 90 ? 7.090 -8.711 -9.306 1.00 98.50 90 LEU A C 1
ATOM 698 O O . LEU A 1 90 ? 6.643 -7.684 -9.814 1.00 98.50 90 LEU A O 1
ATOM 702 N N . VAL A 1 91 ? 8.321 -9.149 -9.571 1.00 98.44 91 VAL A N 1
ATOM 703 C CA . VAL A 1 91 ? 9.260 -8.431 -10.445 1.00 98.44 91 VAL A CA 1
ATOM 704 C C . VAL A 1 91 ? 8.843 -8.517 -11.919 1.00 98.44 91 VAL A C 1
ATOM 706 O O . VAL A 1 91 ? 8.978 -7.533 -12.661 1.00 98.44 91 VAL A O 1
ATOM 709 N N . ALA A 1 92 ? 8.323 -9.669 -12.348 1.00 97.94 92 ALA A N 1
ATOM 710 C CA . ALA A 1 92 ? 7.895 -9.923 -13.722 1.00 97.94 92 ALA A CA 1
ATOM 711 C C . ALA A 1 92 ? 6.601 -9.183 -14.102 1.00 97.94 92 ALA A C 1
ATOM 713 O O . ALA A 1 92 ? 6.355 -8.950 -15.288 1.00 97.94 92 ALA A O 1
ATOM 714 N N . ASP A 1 93 ? 5.786 -8.778 -13.126 1.00 98.19 93 ASP A N 1
ATOM 715 C CA . ASP A 1 93 ? 4.552 -8.036 -13.371 1.00 98.19 93 ASP A CA 1
ATOM 716 C C . ASP A 1 93 ? 4.824 -6.569 -13.746 1.00 98.19 93 ASP A C 1
ATOM 718 O O . ASP A 1 93 ? 4.946 -5.679 -12.903 1.00 98.19 93 ASP A O 1
ATOM 722 N N . ALA A 1 94 ? 4.906 -6.299 -15.048 1.00 97.06 94 ALA A N 1
ATOM 723 C CA . ALA A 1 94 ? 5.172 -4.961 -15.565 1.00 97.06 94 ALA A CA 1
ATOM 724 C C . ALA A 1 94 ? 4.009 -3.963 -15.381 1.00 97.06 94 ALA A C 1
ATOM 726 O O . ALA A 1 94 ? 4.251 -2.748 -15.403 1.00 97.06 94 ALA A O 1
ATOM 727 N N . ARG A 1 95 ? 2.776 -4.453 -15.177 1.00 97.81 95 ARG A N 1
ATOM 728 C CA . ARG A 1 95 ? 1.618 -3.617 -14.807 1.00 97.81 95 ARG A CA 1
ATOM 729 C C . ARG A 1 95 ? 1.647 -3.236 -13.336 1.00 97.81 95 ARG A C 1
ATOM 731 O O . ARG A 1 95 ? 1.111 -2.197 -12.980 1.00 97.81 95 ARG A O 1
ATOM 738 N N . GLY A 1 96 ? 2.347 -4.019 -12.518 1.00 97.38 96 GLY A N 1
ATOM 739 C CA . GLY A 1 96 ? 2.582 -3.739 -11.108 1.00 97.38 96 GLY A CA 1
ATOM 740 C C . GLY A 1 96 ? 1.394 -4.046 -10.203 1.00 97.38 96 GLY A C 1
ATOM 741 O O . GLY A 1 96 ? 1.502 -3.764 -9.015 1.00 97.38 96 GLY A O 1
ATOM 742 N N . ASP A 1 97 ? 0.319 -4.651 -10.713 1.00 97.81 97 ASP A N 1
ATOM 743 C CA . ASP A 1 97 ? -0.912 -4.928 -9.962 1.00 97.81 97 ASP A CA 1
ATOM 744 C C . ASP A 1 97 ? -0.639 -5.804 -8.730 1.00 97.81 97 ASP A C 1
ATOM 746 O O . ASP A 1 97 ? -1.145 -5.548 -7.634 1.00 97.81 97 ASP A O 1
ATOM 750 N N . ARG A 1 98 ? 0.219 -6.825 -8.873 1.00 98.31 98 ARG A N 1
ATOM 751 C CA . ARG A 1 98 ? 0.611 -7.670 -7.734 1.00 98.31 98 ARG A CA 1
ATOM 752 C C . ARG A 1 98 ? 1.424 -6.894 -6.706 1.00 98.31 98 ARG A C 1
ATOM 754 O O . ARG A 1 98 ? 1.260 -7.097 -5.505 1.00 98.31 98 ARG A O 1
ATOM 761 N N . LEU A 1 99 ? 2.310 -6.018 -7.171 1.00 98.25 99 LEU A N 1
ATOM 762 C CA . LEU A 1 99 ? 3.165 -5.229 -6.293 1.00 98.25 99 LEU A CA 1
ATOM 763 C C . LEU A 1 99 ? 2.357 -4.145 -5.568 1.00 98.25 99 LEU A C 1
ATOM 765 O O . LEU A 1 99 ? 2.561 -3.954 -4.374 1.00 98.25 99 LEU A O 1
ATOM 769 N N . ASP A 1 100 ? 1.383 -3.522 -6.236 1.00 98.44 100 ASP A N 1
ATOM 770 C CA . ASP A 1 100 ? 0.388 -2.650 -5.607 1.00 98.44 100 ASP A CA 1
ATOM 771 C C . ASP A 1 100 ? -0.356 -3.382 -4.490 1.00 98.44 100 ASP A C 1
ATOM 773 O O . ASP A 1 100 ? -0.436 -2.879 -3.370 1.00 98.44 100 ASP A O 1
ATOM 777 N N . ALA A 1 101 ? -0.850 -4.594 -4.763 1.00 98.25 101 ALA A N 1
ATOM 778 C CA . ALA A 1 101 ? -1.558 -5.390 -3.767 1.00 98.25 101 ALA A CA 1
ATOM 779 C C . ALA A 1 101 ? -0.674 -5.711 -2.550 1.00 98.25 101 ALA A C 1
ATOM 781 O O . ALA A 1 101 ? -1.134 -5.603 -1.415 1.00 98.25 101 ALA A O 1
ATOM 782 N N . VAL A 1 102 ? 0.605 -6.046 -2.761 1.00 98.56 102 VAL A N 1
ATOM 783 C CA . VAL A 1 102 ? 1.571 -6.281 -1.672 1.00 98.56 102 VAL A CA 1
ATOM 784 C C . VAL A 1 102 ? 1.837 -5.011 -0.861 1.00 98.56 102 VAL A C 1
ATOM 786 O O . VAL A 1 102 ? 1.885 -5.073 0.367 1.00 98.56 102 VAL A O 1
ATOM 789 N N . LEU A 1 103 ? 1.984 -3.858 -1.515 1.00 98.69 103 LEU A N 1
ATOM 790 C CA . LEU A 1 103 ? 2.174 -2.576 -0.832 1.00 98.69 103 LEU A CA 1
ATOM 791 C C . LEU A 1 103 ? 0.945 -2.225 0.021 1.00 98.69 103 LEU A C 1
ATOM 793 O O . LEU A 1 103 ? 1.098 -1.899 1.199 1.00 98.69 103 LEU A O 1
ATOM 797 N N . CYS A 1 104 ? -0.265 -2.375 -0.525 1.00 98.50 104 CYS A N 1
ATOM 798 C CA . CYS A 1 104 ? -1.511 -2.193 0.224 1.00 98.50 104 CYS A CA 1
ATOM 799 C C . CYS A 1 104 ? -1.644 -3.192 1.381 1.00 98.50 104 CYS A C 1
ATOM 801 O O . CYS A 1 104 ? -2.058 -2.812 2.475 1.00 98.50 104 CYS A O 1
ATOM 803 N N . MET A 1 105 ? -1.255 -4.454 1.177 1.00 98.25 105 MET A N 1
ATOM 804 C CA . MET A 1 105 ? -1.248 -5.478 2.226 1.00 98.25 105 MET A CA 1
ATOM 805 C C . MET A 1 105 ? -0.313 -5.093 3.378 1.00 98.25 105 MET A C 1
ATOM 807 O O . MET A 1 105 ? -0.685 -5.255 4.537 1.00 98.25 105 MET A O 1
ATOM 811 N N . LEU A 1 106 ? 0.878 -4.561 3.092 1.00 98.50 106 LEU A N 1
ATOM 812 C CA . LEU A 1 106 ? 1.811 -4.106 4.128 1.00 98.50 106 LEU A CA 1
ATOM 813 C C . LEU A 1 106 ? 1.283 -2.883 4.885 1.00 98.50 106 LEU A C 1
ATOM 815 O O . LEU A 1 106 ? 1.420 -2.821 6.105 1.00 98.50 106 LEU A O 1
ATOM 819 N N . GLN A 1 107 ? 0.632 -1.948 4.190 1.00 98.56 107 GLN A N 1
ATOM 820 C CA . GLN A 1 107 ? -0.051 -0.820 4.828 1.00 98.56 107 GLN A CA 1
ATOM 821 C C . GLN A 1 107 ? -1.177 -1.298 5.761 1.00 98.56 107 GLN A C 1
ATOM 823 O O . GLN A 1 107 ? -1.268 -0.829 6.894 1.00 98.56 107 GLN A O 1
ATOM 828 N N . ALA A 1 108 ? -1.981 -2.277 5.335 1.00 97.81 108 ALA A N 1
ATOM 829 C CA . ALA A 1 108 ? -3.026 -2.878 6.163 1.00 97.81 108 ALA A CA 1
ATOM 830 C C . ALA A 1 108 ? -2.456 -3.666 7.358 1.00 97.81 108 ALA A C 1
ATOM 832 O O . ALA A 1 108 ? -2.973 -3.559 8.468 1.00 97.81 108 ALA A O 1
ATOM 833 N N . ALA A 1 109 ? -1.369 -4.418 7.158 1.00 98.00 109 ALA A N 1
ATOM 834 C CA . ALA A 1 109 ? -0.691 -5.148 8.228 1.00 98.00 109 ALA A CA 1
ATOM 835 C C . ALA A 1 109 ? -0.132 -4.199 9.295 1.00 98.00 109 ALA A C 1
ATOM 837 O O . ALA A 1 109 ? -0.280 -4.465 10.483 1.00 98.00 109 ALA A O 1
ATOM 838 N N . TRP A 1 110 ? 0.458 -3.075 8.880 1.00 98.12 110 TRP A N 1
ATOM 839 C CA . TRP A 1 110 ? 0.901 -2.032 9.804 1.00 98.12 110 TRP A CA 1
ATOM 840 C C . TRP A 1 110 ? -0.283 -1.428 10.558 1.00 98.12 110 TRP A C 1
ATOM 842 O O . TRP A 1 110 ? -0.234 -1.305 11.778 1.00 98.12 110 TRP A O 1
ATOM 852 N N . ALA A 1 111 ? -1.370 -1.109 9.854 1.00 97.75 111 ALA A N 1
ATOM 853 C CA . ALA A 1 111 ? -2.570 -0.532 10.451 1.00 97.75 111 ALA A CA 1
ATOM 854 C C . ALA A 1 111 ? -3.190 -1.447 11.513 1.00 97.75 111 ALA A C 1
ATOM 856 O O . ALA A 1 111 ? -3.637 -0.980 12.556 1.00 97.75 111 ALA A O 1
ATOM 857 N N . ALA A 1 112 ? -3.176 -2.762 11.290 1.00 96.50 112 ALA A N 1
ATOM 858 C CA . ALA A 1 112 ? -3.698 -3.737 12.242 1.00 96.50 112 ALA A CA 1
ATOM 859 C C . ALA A 1 112 ? -2.959 -3.730 13.594 1.00 96.50 112 ALA A C 1
ATOM 861 O O . ALA A 1 112 ? -3.524 -4.177 14.590 1.00 96.50 112 ALA A O 1
ATOM 862 N N . THR A 1 113 ? -1.723 -3.221 13.654 1.00 96.50 113 THR A N 1
ATOM 863 C CA . THR A 1 113 ? -0.951 -3.115 14.903 1.00 96.50 113 THR A CA 1
ATOM 864 C C . THR A 1 113 ? -1.031 -1.736 15.550 1.00 96.50 113 THR A C 1
ATOM 866 O O . THR A 1 113 ? -0.485 -1.553 16.636 1.00 96.50 113 THR A O 1
ATOM 869 N N . GLN A 1 114 ? -1.649 -0.751 14.895 1.00 95.56 114 GLN A N 1
ATOM 870 C CA . GLN A 1 114 ? -1.730 0.608 15.418 1.00 95.56 114 GLN A CA 1
ATOM 871 C C . GLN A 1 114 ? -3.019 0.827 16.220 1.00 95.56 114 GLN A C 1
ATOM 873 O O . GLN A 1 114 ? -4.085 0.335 15.832 1.00 95.56 114 GLN A O 1
ATOM 878 N N . PRO A 1 115 ? -2.979 1.655 17.278 1.00 93.44 115 PRO A N 1
ATOM 879 C CA . PRO A 1 115 ? -4.188 2.237 17.846 1.00 93.44 115 PRO A CA 1
ATOM 880 C C . PRO A 1 115 ? -4.982 2.970 16.762 1.00 93.44 115 PRO A C 1
ATOM 882 O O . PRO A 1 115 ? -4.399 3.678 15.940 1.00 93.44 115 PRO A O 1
ATOM 885 N N . ASN A 1 116 ? -6.307 2.800 16.749 1.00 93.44 116 ASN A N 1
ATOM 886 C CA . ASN A 1 116 ? -7.193 3.414 15.750 1.00 93.44 116 ASN A CA 1
ATOM 887 C C . ASN A 1 116 ? -6.717 3.211 14.293 1.00 93.44 116 ASN A C 1
ATOM 889 O O . ASN A 1 116 ? -6.855 4.095 13.452 1.00 93.44 116 ASN A O 1
ATOM 893 N N . HIS A 1 117 ? -6.071 2.080 14.002 1.00 95.75 117 HIS A N 1
ATOM 894 C CA . HIS A 1 117 ? -5.509 1.773 12.685 1.00 95.75 117 HIS A CA 1
ATOM 895 C C . HIS A 1 117 ? -4.470 2.780 12.152 1.00 95.75 117 HIS A C 1
ATOM 897 O O . HIS A 1 117 ? -4.169 2.787 10.958 1.00 95.75 117 HIS A O 1
ATOM 903 N N . GLY A 1 118 ? -3.907 3.629 13.018 1.00 94.50 118 GLY A N 1
ATOM 904 C CA . GLY A 1 118 ? -2.978 4.691 12.623 1.00 94.50 118 GLY A CA 1
ATOM 905 C C . GLY A 1 118 ? -3.663 5.849 11.893 1.00 94.50 118 GLY A C 1
ATOM 906 O O . GLY A 1 118 ? -3.003 6.585 11.162 1.00 94.50 118 GLY A O 1
ATOM 907 N N . LEU A 1 119 ? -4.982 5.983 12.049 1.00 95.19 119 LEU A N 1
ATOM 908 C CA . LEU A 1 119 ? -5.777 7.054 11.459 1.00 95.19 119 LEU A CA 1
ATOM 909 C C . LEU A 1 119 ? -5.838 8.280 12.384 1.00 95.19 119 LEU A C 1
ATOM 911 O O . LEU A 1 119 ? -5.820 8.121 13.613 1.00 95.19 119 LEU A O 1
ATOM 915 N N . PRO A 1 120 ? -5.976 9.497 11.822 1.00 94.44 120 PRO A N 1
ATOM 916 C CA . PRO A 1 120 ? -6.191 10.691 12.624 1.00 94.44 120 PRO A CA 1
ATOM 917 C C . PRO A 1 120 ? -7.495 10.583 13.434 1.00 94.44 120 PRO A C 1
ATOM 919 O O . PRO A 1 120 ? -8.447 9.925 13.010 1.00 94.44 120 PRO A O 1
ATOM 922 N N . PRO A 1 121 ? -7.576 11.256 14.597 1.00 91.38 121 PRO A N 1
ATOM 923 C CA . PRO A 1 121 ? -8.765 11.234 15.449 1.00 91.38 121 PRO A CA 1
ATOM 924 C C . PRO A 1 121 ? -9.974 11.914 14.796 1.00 91.38 121 PRO A C 1
ATOM 926 O O . PRO A 1 121 ? -11.108 11.665 15.192 1.00 91.38 121 PRO A O 1
ATOM 929 N N . VAL A 1 122 ? -9.729 12.785 13.815 1.00 91.19 122 VAL A N 1
ATOM 930 C CA . VAL A 1 122 ? -10.754 13.460 13.023 1.00 91.19 122 VAL A CA 1
ATOM 931 C C . VAL A 1 122 ? -10.436 13.207 11.558 1.00 91.19 122 VAL A C 1
ATOM 933 O O . VAL A 1 122 ? -9.335 13.515 11.100 1.00 91.19 122 VAL A O 1
ATOM 936 N N . ILE A 1 123 ? -11.402 12.634 10.850 1.00 94.19 123 ILE A N 1
ATOM 937 C CA . ILE A 1 123 ? -11.349 12.353 9.417 1.00 94.19 123 ILE A CA 1
ATOM 938 C C . ILE A 1 123 ? -12.444 13.183 8.757 1.00 94.19 123 ILE A C 1
ATOM 940 O O . ILE A 1 123 ? -13.549 13.288 9.294 1.00 94.19 123 ILE A O 1
ATOM 944 N N . ASP A 1 124 ? -12.130 13.782 7.612 1.00 92.19 124 ASP A N 1
ATOM 945 C CA . ASP A 1 124 ? -13.139 14.427 6.780 1.00 92.19 124 ASP A CA 1
ATOM 946 C C . ASP A 1 124 ? -14.096 13.346 6.233 1.00 92.19 124 ASP A C 1
ATOM 948 O O . ASP A 1 124 ? -13.636 12.411 5.573 1.00 92.19 124 ASP A O 1
ATOM 952 N N . PRO A 1 125 ? -15.411 13.428 6.505 1.00 90.12 125 PRO A N 1
ATOM 953 C CA . PRO A 1 125 ? -16.363 12.386 6.124 1.00 90.12 125 PRO A CA 1
ATOM 954 C C . PRO A 1 125 ? -16.640 12.320 4.612 1.00 90.12 125 PRO A C 1
ATOM 956 O O . PRO A 1 125 ? -17.342 11.410 4.172 1.00 90.12 125 PRO A O 1
ATOM 959 N N . LEU A 1 126 ? -16.140 13.273 3.819 1.00 88.62 126 LEU A N 1
ATOM 960 C CA . LEU A 1 126 ? -16.210 13.264 2.359 1.00 88.62 126 LEU A CA 1
ATOM 961 C C . LEU A 1 126 ? -14.928 12.698 1.736 1.00 88.62 126 LEU A C 1
ATOM 963 O O . LEU A 1 126 ? -15.011 11.887 0.815 1.00 88.62 126 LEU A O 1
ATOM 967 N N . GLU A 1 127 ? -13.764 13.119 2.231 1.00 90.50 127 GLU A N 1
ATOM 968 C CA . GLU A 1 127 ? -12.459 12.749 1.655 1.00 90.50 127 GLU A CA 1
ATOM 969 C C . GLU A 1 127 ? -11.909 11.428 2.212 1.00 90.50 127 GLU A C 1
ATOM 971 O O . GLU A 1 127 ? -11.213 10.693 1.512 1.00 90.50 127 GLU A O 1
ATOM 976 N N . GLY A 1 128 ? -12.214 11.101 3.469 1.00 93.19 128 GLY A N 1
ATOM 977 C CA . GLY A 1 128 ? -11.646 9.940 4.149 1.00 93.19 128 GLY A CA 1
ATOM 978 C C . GLY A 1 128 ? -10.176 10.134 4.525 1.00 93.19 128 GLY A C 1
ATOM 979 O O . GLY A 1 128 ? -9.691 11.253 4.708 1.00 93.19 128 GLY A O 1
ATOM 980 N N . TRP A 1 129 ? -9.458 9.023 4.704 1.00 95.81 129 TRP A N 1
ATOM 981 C CA . TRP A 1 129 ? -8.022 9.061 4.968 1.00 95.81 129 TRP A CA 1
ATOM 982 C C . TRP A 1 129 ? -7.312 7.816 4.447 1.00 95.81 129 TRP A C 1
ATOM 984 O O . TRP A 1 129 ? -7.733 6.685 4.691 1.00 95.81 129 TRP A O 1
ATOM 994 N N . ILE A 1 130 ? -6.171 8.033 3.796 1.00 95.94 130 ILE A N 1
ATOM 995 C CA . ILE A 1 130 ? -5.276 6.964 3.362 1.00 95.94 130 ILE A CA 1
ATOM 996 C C . ILE A 1 130 ? -4.444 6.515 4.560 1.00 95.94 130 ILE A C 1
ATOM 998 O O . ILE A 1 130 ? -3.689 7.293 5.148 1.00 95.94 130 ILE A O 1
ATOM 1002 N N . VAL A 1 131 ? -4.513 5.234 4.900 1.00 95.50 131 VAL A N 1
ATOM 1003 C CA . VAL A 1 131 ? -3.699 4.670 5.971 1.00 95.50 131 VAL A CA 1
ATOM 1004 C C . VAL A 1 131 ? -2.216 4.855 5.667 1.00 95.50 131 VAL A C 1
ATOM 1006 O O . VAL A 1 131 ? -1.780 4.772 4.517 1.00 95.50 131 VAL A O 1
ATOM 1009 N N . THR A 1 132 ? -1.426 5.112 6.708 1.00 96.00 132 THR A N 1
ATOM 1010 C CA . THR A 1 132 ? -0.017 5.533 6.648 1.00 96.00 132 THR A CA 1
ATOM 1011 C C . THR A 1 132 ? 0.218 6.954 6.117 1.00 96.00 132 THR A C 1
ATOM 1013 O O . THR A 1 132 ? 1.348 7.422 6.228 1.00 96.00 132 THR A O 1
ATOM 1016 N N . ALA A 1 133 ? -0.767 7.681 5.577 1.00 95.56 133 ALA A N 1
ATOM 1017 C CA . ALA A 1 133 ? -0.547 9.083 5.216 1.00 95.56 133 ALA A CA 1
ATOM 1018 C C . ALA A 1 133 ? -0.275 9.931 6.475 1.00 95.56 133 ALA A C 1
ATOM 1020 O O . ALA A 1 133 ? -0.997 9.785 7.465 1.00 95.56 133 ALA A O 1
ATOM 1021 N N . PRO A 1 134 ? 0.759 10.796 6.461 1.00 91.00 134 PRO A N 1
ATOM 1022 C CA . PRO A 1 134 ? 1.125 11.582 7.631 1.00 91.00 134 PRO A CA 1
ATOM 1023 C C . PRO A 1 134 ? 0.049 12.623 7.945 1.00 91.00 134 PRO A C 1
ATOM 1025 O O . PRO A 1 134 ? -0.460 13.294 7.049 1.00 91.00 134 PRO A O 1
ATOM 1028 N N . TRP A 1 135 ? -0.237 12.808 9.229 1.00 89.56 135 TRP A N 1
ATOM 1029 C CA . TRP A 1 135 ? -1.080 13.884 9.751 1.00 89.56 135 TRP A CA 1
ATOM 1030 C C . TRP A 1 135 ? -0.349 14.629 10.877 1.00 89.56 135 TRP A C 1
ATOM 1032 O O . TRP A 1 135 ? 0.753 14.258 11.281 1.00 89.56 135 TRP A O 1
ATOM 1042 N N . ALA A 1 136 ? -0.924 15.731 11.363 1.00 74.62 136 ALA A N 1
ATOM 1043 C CA . ALA A 1 136 ? -0.215 16.716 12.187 1.00 74.62 136 ALA A CA 1
ATOM 1044 C C . ALA A 1 136 ? 0.441 16.170 13.477 1.00 74.62 136 ALA A C 1
ATOM 1046 O O . ALA A 1 136 ? 1.393 16.781 13.962 1.00 74.62 136 ALA A O 1
ATOM 1047 N N . ALA A 1 137 ? -0.041 15.063 14.054 1.00 65.44 137 ALA A N 1
ATOM 1048 C CA . ALA A 1 137 ? 0.622 14.426 15.194 1.00 65.44 137 ALA A CA 1
ATOM 1049 C C . ALA A 1 137 ? 1.844 13.593 14.770 1.00 65.44 137 ALA A C 1
ATOM 1051 O O . ALA A 1 137 ? 2.901 13.743 15.378 1.00 65.44 137 ALA A O 1
ATOM 1052 N N . ASP A 1 138 ? 1.739 12.819 13.687 1.00 61.56 138 ASP A N 1
ATOM 1053 C CA . ASP A 1 138 ? 2.833 11.994 13.151 1.00 61.56 138 ASP A CA 1
ATOM 1054 C C . ASP A 1 138 ? 4.020 12.843 12.673 1.00 61.56 138 ASP A C 1
ATOM 1056 O O . ASP A 1 138 ? 5.177 12.465 12.845 1.00 61.56 138 ASP A O 1
ATOM 1060 N N . ALA A 1 139 ? 3.749 14.032 12.123 1.00 58.12 139 ALA A N 1
ATOM 1061 C CA . ALA A 1 139 ? 4.786 14.957 11.662 1.00 58.12 139 ALA A CA 1
ATOM 1062 C C . ALA A 1 139 ? 5.678 15.494 12.799 1.00 58.12 139 ALA A C 1
ATOM 1064 O O . ALA A 1 139 ? 6.805 15.909 12.543 1.00 58.12 139 ALA A O 1
ATOM 1065 N N . ARG A 1 140 ? 5.192 15.480 14.050 1.00 48.12 140 ARG A N 1
ATOM 1066 C CA . ARG A 1 140 ? 5.947 15.930 15.233 1.00 48.12 140 ARG A CA 1
ATOM 1067 C C . ARG A 1 140 ? 6.773 14.825 15.889 1.00 48.12 140 ARG A C 1
ATOM 1069 O O . ARG A 1 140 ? 7.653 15.140 16.675 1.00 48.12 140 ARG A O 1
ATOM 1076 N N . SER A 1 141 ? 6.501 13.557 15.580 1.00 48.78 141 SER A N 1
ATOM 1077 C CA . SER A 1 141 ? 7.285 12.410 16.064 1.00 48.78 141 SER A CA 1
ATOM 1078 C C . SER A 1 141 ? 8.433 12.021 15.124 1.00 48.78 141 SER A C 1
ATOM 1080 O O . SER A 1 141 ? 9.240 11.168 15.477 1.00 48.78 141 SER A O 1
ATOM 1082 N N . ALA A 1 142 ? 8.496 12.625 13.933 1.00 48.16 142 ALA A N 1
ATOM 1083 C CA . ALA A 1 142 ? 9.517 12.380 12.912 1.00 48.16 142 ALA A CA 1
ATOM 1084 C C . ALA A 1 142 ? 10.574 13.503 12.796 1.00 48.16 142 ALA A C 1
ATOM 1086 O O . ALA A 1 142 ? 11.395 13.458 11.879 1.00 48.16 142 ALA A O 1
ATOM 1087 N N . ALA A 1 143 ? 10.536 14.498 13.691 1.00 38.62 143 ALA A N 1
ATOM 1088 C CA . ALA A 1 143 ? 11.505 15.591 13.819 1.00 38.62 143 ALA A CA 1
ATOM 1089 C C . ALA A 1 143 ? 12.290 15.442 15.127 1.00 38.62 143 ALA A C 1
ATOM 1091 O O . ALA A 1 143 ? 13.498 15.764 15.116 1.00 38.62 143 ALA A O 1
#

Secondary structure (DSSP, 8-state):
-HHHHHHHHHHTTEEETTTB--EEEEEE-B--HHHHHHHHHTT-----S-GGG--HHHHHHHHHHHHHHHHT-STT-------HHHHHHHHH-TT-HHHHHHHHHHHHHHHHTSGGGG--SS-BTTTB-BTT---TTHHHH--

Radius of gyration: 16.5 Å; chains: 1; bounding box: 39×34×43 Å

Sequence (143 aa):
MLHAGVPRLVEAGVTLAGLHAGDPQRVALEAYPGLLARELIGARSYKSDERAKQTPERLIARKDLVDALEQGRSRLGLRLKLRHAQREELVADARGDRLDAVLCMLQAAWAATQPNHGLPPVIDPLEGWIVTAPWAADARSAA